Protein AF-A0AAW1VWS9-F1 (afdb_monomer)

Radius of gyration: 17.89 Å; Cα contacts (8 Å, |Δi|>4): 112; chains: 1; bounding box: 48×28×43 Å

Mean predicted aligned error: 7.62 Å

InterPro domains:
  IPR000590 Hydroxymethylglutaryl-coenzyme A synthase, active site [PS01226] (8-23)
  IPR013528 Hydroxymethylglutaryl-coenzyme A synthase, N-terminal [PF01154] (2-76)
  IPR016039 Thiolase-like [G3DSA:3.40.47.10] (1-111)
  IPR016039 Thiolase-like [SSF53901] (4-75)

Organism: Rubus argutus (NCBI:txid59490)

Solvent-accessible surface area (backbone atoms only — not comparable to full-atom values): 7753 Å² total; per-residue (Å²): 110,90,45,51,84,73,74,52,77,92,72,88,87,77,92,48,88,51,83,89,49,14,42,59,53,38,40,51,49,38,56,50,43,70,71,39,93,81,46,84,82,72,74,31,77,30,70,35,70,51,72,48,60,49,54,94,60,91,56,36,86,72,43,50,70,55,72,48,80,45,81,42,62,85,91,47,95,77,74,80,62,85,85,75,78,86,88,86,85,80,96,74,85,38,77,46,74,89,59,87,96,59,79,48,65,45,73,36,77,64,41,59,68,76,77,102

Foldseek 3Di:
DVCVVVVPPPDDDDFADDPQCRQVVLVVVQQVQQVDPVNPQDKRKGKRWDFADADPDPCRVVTDTDMDIDIHHPPDPDDDPPVPDDDDDDDDDQWDQPDPDDRHIDHDPVVVVVPD

Structure (mmCIF, N/CA/C/O backbone):
data_AF-A0AAW1VWS9-F1
#
_entry.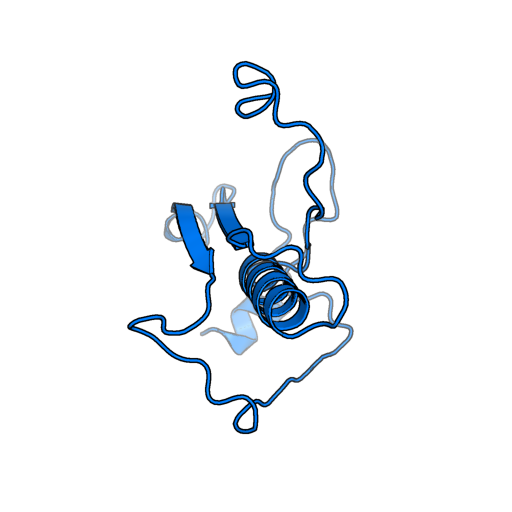id   AF-A0AAW1VWS9-F1
#
loop_
_atom_site.group_PDB
_atom_site.id
_atom_site.type_symbol
_atom_site.label_atom_id
_atom_site.label_alt_id
_atom_site.label_comp_id
_atom_site.label_asym_id
_atom_site.label_entity_id
_atom_site.label_seq_id
_atom_site.pdbx_PDB_ins_code
_atom_site.Cartn_x
_atom_site.Cartn_y
_atom_site.Cartn_z
_atom_site.occupancy
_atom_site.B_iso_or_equiv
_atom_site.auth_seq_id
_atom_site.auth_comp_id
_atom_site.auth_asym_id
_atom_site.auth_atom_id
_atom_site.pdbx_PDB_model_num
ATOM 1 N N . MET A 1 1 ? -14.614 12.488 -8.732 1.00 60.97 1 MET A N 1
ATOM 2 C CA . MET A 1 1 ? -13.902 11.309 -8.159 1.00 60.97 1 MET A CA 1
ATOM 3 C C . MET A 1 1 ? -14.869 10.134 -7.981 1.00 60.97 1 MET A C 1
ATOM 5 O O . MET A 1 1 ? -16.069 10.369 -7.978 1.00 60.97 1 MET A O 1
ATOM 9 N N . ILE A 1 2 ? -14.411 8.875 -7.877 1.00 83.06 2 ILE A N 1
ATOM 10 C CA . ILE A 1 2 ? -15.317 7.698 -7.849 1.00 83.06 2 ILE A CA 1
ATOM 11 C C . ILE A 1 2 ? -16.304 7.715 -6.662 1.00 83.06 2 ILE A C 1
ATOM 13 O O . ILE A 1 2 ? -17.452 7.314 -6.820 1.00 83.06 2 ILE A O 1
ATOM 17 N N . PHE A 1 3 ? -15.890 8.262 -5.515 1.00 89.94 3 PHE A N 1
ATOM 18 C CA . PHE A 1 3 ? -16.693 8.336 -4.287 1.00 89.94 3 PHE A CA 1
ATOM 19 C C . PHE A 1 3 ? -17.661 9.530 -4.234 1.00 89.94 3 PHE A C 1
ATOM 21 O O . PHE A 1 3 ? -18.708 9.462 -3.596 1.00 89.94 3 PHE A O 1
ATOM 28 N N . GLU A 1 4 ? -17.373 10.588 -4.992 1.00 89.69 4 GLU A N 1
ATOM 29 C CA . GLU A 1 4 ? -18.178 11.815 -5.057 1.00 89.69 4 GLU A CA 1
ATOM 30 C C . GLU A 1 4 ? -19.605 11.549 -5.556 1.00 89.69 4 GLU A C 1
ATOM 32 O O . GLU A 1 4 ? -20.568 12.104 -5.034 1.00 89.69 4 GLU A O 1
ATOM 37 N N . LYS A 1 5 ? -19.766 10.616 -6.506 1.00 91.81 5 LYS A N 1
ATOM 38 C CA . LYS A 1 5 ? -21.081 10.192 -7.022 1.00 91.81 5 LYS A CA 1
ATOM 39 C C . LYS A 1 5 ? -21.980 9.562 -5.954 1.00 91.81 5 LYS A C 1
ATOM 41 O O . LYS A 1 5 ? -23.187 9.475 -6.153 1.00 91.81 5 LYS A O 1
ATOM 46 N N . HIS A 1 6 ? -21.390 9.114 -4.850 1.00 91.81 6 HIS A N 1
ATOM 47 C CA . HIS A 1 6 ? -22.084 8.514 -3.717 1.00 91.81 6 HIS A CA 1
ATOM 48 C C . HIS A 1 6 ? -22.166 9.466 -2.514 1.00 91.81 6 HIS A C 1
ATOM 50 O O . HIS A 1 6 ? -22.547 9.031 -1.432 1.00 91.81 6 HIS A O 1
ATOM 56 N N . GLY A 1 7 ? -21.803 10.745 -2.682 1.00 93.31 7 GLY A N 1
ATOM 57 C CA . GLY A 1 7 ? -21.790 11.733 -1.600 1.00 93.31 7 GLY A CA 1
ATOM 58 C C . GLY A 1 7 ? -20.716 11.482 -0.539 1.00 93.31 7 GLY A C 1
ATOM 59 O O . GLY A 1 7 ? -20.780 12.079 0.530 1.00 93.31 7 GLY A O 1
ATOM 60 N N . ASN A 1 8 ? -19.742 10.607 -0.816 1.00 91.31 8 ASN A N 1
ATOM 61 C CA . ASN A 1 8 ? -18.667 10.288 0.114 1.00 91.31 8 ASN A CA 1
ATOM 62 C C . ASN A 1 8 ? -17.399 11.065 -0.266 1.00 91.31 8 ASN A C 1
ATOM 64 O O . ASN A 1 8 ? -16.654 10.666 -1.163 1.00 91.31 8 ASN A O 1
ATOM 68 N N . THR A 1 9 ? -17.203 12.212 0.378 1.00 93.00 9 THR A N 1
ATOM 69 C CA . THR A 1 9 ? -16.062 13.115 0.151 1.00 93.00 9 THR A CA 1
ATOM 70 C C . THR A 1 9 ? -15.181 13.291 1.385 1.00 93.00 9 THR A C 1
ATOM 72 O O . THR A 1 9 ? -14.132 13.918 1.281 1.00 93.00 9 THR A O 1
ATOM 75 N N . ASP A 1 10 ? -15.605 12.763 2.533 1.00 93.88 10 ASP A N 1
ATOM 76 C CA . ASP A 1 10 ? -14.875 12.821 3.799 1.00 93.88 10 ASP A CA 1
ATOM 77 C C . ASP A 1 10 ? -14.034 11.546 3.950 1.00 93.88 10 ASP A C 1
ATOM 79 O O . ASP A 1 10 ? -14.455 10.562 4.552 1.00 93.88 10 ASP A O 1
ATOM 83 N N . ILE A 1 11 ? -12.897 11.510 3.249 1.00 93.44 11 ILE A N 1
ATOM 84 C CA . ILE A 1 11 ? -12.005 10.346 3.181 1.00 93.44 11 ILE A CA 1
ATOM 85 C C . ILE A 1 11 ? -10.568 10.824 3.394 1.00 93.44 11 ILE A C 1
ATOM 87 O O . ILE A 1 11 ? -10.062 11.649 2.631 1.00 93.44 11 ILE A O 1
ATOM 91 N N . GLU A 1 12 ? -9.901 10.282 4.412 1.00 94.81 12 GLU A N 1
ATOM 92 C CA . GLU A 1 12 ? -8.494 10.563 4.699 1.00 94.81 12 GLU A CA 1
ATOM 93 C C . GLU A 1 12 ? -7.533 9.813 3.759 1.00 94.81 12 GLU A C 1
ATOM 95 O O . GLU A 1 12 ? -7.821 8.723 3.262 1.00 94.81 12 GLU A O 1
ATOM 100 N N . GLY A 1 13 ? -6.329 10.369 3.592 1.00 94.06 13 GLY A N 1
ATOM 101 C CA . GLY A 1 13 ? -5.218 9.721 2.896 1.00 94.06 13 GLY A CA 1
ATOM 102 C C . GLY A 1 13 ? -4.779 10.438 1.620 1.00 94.06 13 GLY A C 1
ATOM 103 O O . GLY A 1 13 ? -5.544 11.134 0.960 1.00 94.06 13 GLY A O 1
ATOM 104 N N . VAL A 1 14 ? -3.501 10.266 1.289 1.00 95.75 14 VAL A N 1
ATOM 105 C CA . VAL A 1 14 ? -2.843 10.814 0.095 1.00 95.75 14 VAL A CA 1
ATOM 106 C C . VAL A 1 14 ? -1.833 9.802 -0.447 1.00 95.75 14 VAL A C 1
ATOM 108 O O . VAL A 1 14 ? -1.576 8.766 0.175 1.00 95.75 14 VAL A O 1
ATOM 111 N N . ASP A 1 15 ? -1.226 10.119 -1.587 1.00 95.31 15 ASP A N 1
ATOM 112 C CA . ASP A 1 15 ? -0.205 9.279 -2.202 1.00 95.31 15 ASP A CA 1
ATOM 113 C C . ASP A 1 15 ? 1.035 9.125 -1.307 1.00 95.31 15 ASP A C 1
ATOM 115 O O . ASP A 1 15 ? 1.504 10.066 -0.664 1.00 95.31 15 ASP A O 1
ATOM 119 N N . SER A 1 16 ? 1.593 7.913 -1.288 1.00 94.69 16 SER A N 1
ATOM 120 C CA . SER A 1 16 ? 2.862 7.596 -0.629 1.00 94.69 16 SER A CA 1
ATOM 121 C C . SER A 1 16 ? 3.873 7.137 -1.675 1.00 94.69 16 SER A C 1
ATOM 123 O O . SER A 1 16 ? 3.653 6.135 -2.352 1.00 94.69 16 SER A O 1
ATOM 125 N N . THR A 1 17 ? 5.000 7.843 -1.786 1.00 91.19 17 THR A N 1
ATOM 126 C CA . THR A 1 17 ? 5.967 7.640 -2.876 1.00 91.19 17 THR A CA 1
ATOM 127 C C . THR A 1 17 ? 7.351 7.324 -2.331 1.00 91.19 17 THR A C 1
ATOM 129 O O . THR A 1 17 ? 7.958 8.145 -1.653 1.00 91.19 17 THR A O 1
ATOM 132 N N . ASN A 1 18 ? 7.867 6.142 -2.668 1.00 89.88 18 ASN A N 1
ATOM 133 C CA . ASN A 1 18 ? 9.287 5.803 -2.570 1.00 89.88 18 ASN A CA 1
ATOM 134 C C . ASN A 1 18 ? 9.558 4.555 -3.420 1.00 89.88 18 ASN A C 1
ATOM 136 O O . ASN A 1 18 ? 9.436 3.437 -2.920 1.00 89.88 18 ASN A O 1
ATOM 140 N N . ALA A 1 19 ? 9.856 4.735 -4.712 1.00 89.75 19 ALA A N 1
ATOM 141 C CA . ALA A 1 19 ? 9.982 3.635 -5.676 1.00 89.75 19 ALA A CA 1
ATOM 142 C C . ALA A 1 19 ? 8.844 2.596 -5.501 1.00 89.75 19 ALA A C 1
ATOM 144 O O . ALA A 1 19 ? 7.687 2.963 -5.290 1.00 89.75 19 ALA A O 1
ATOM 145 N N . CYS A 1 20 ? 9.166 1.302 -5.512 1.00 92.88 20 CYS A N 1
ATOM 146 C CA . CYS A 1 20 ? 8.197 0.224 -5.301 1.00 92.88 20 CYS A CA 1
ATOM 147 C C . CYS A 1 20 ? 7.666 0.119 -3.853 1.00 92.88 20 CYS A C 1
ATOM 149 O O . CYS A 1 20 ? 6.722 -0.627 -3.609 1.00 92.88 20 CYS A O 1
ATOM 151 N N . TYR A 1 21 ? 8.240 0.843 -2.882 1.00 94.62 21 TYR A N 1
ATOM 152 C CA . TYR A 1 21 ? 7.837 0.779 -1.469 1.00 94.62 21 TYR A CA 1
ATOM 153 C C . TYR A 1 21 ? 6.575 1.600 -1.153 1.00 94.62 21 TYR A C 1
ATOM 155 O O . TYR A 1 21 ? 5.946 1.381 -0.117 1.00 94.62 21 TYR A O 1
ATOM 163 N N . GLY A 1 22 ? 6.171 2.520 -2.037 1.00 94.25 22 GLY A N 1
ATOM 164 C CA . GLY A 1 22 ? 5.027 3.415 -1.810 1.00 94.25 22 GLY A CA 1
ATOM 165 C C . GLY A 1 22 ? 3.736 2.692 -1.404 1.00 94.25 22 GLY A C 1
ATOM 166 O O . GLY A 1 22 ? 3.075 3.091 -0.447 1.00 94.25 22 GLY A O 1
ATOM 167 N N . GLY A 1 23 ? 3.438 1.558 -2.048 1.00 94.31 23 GLY A N 1
ATOM 168 C CA . GLY A 1 23 ? 2.279 0.726 -1.710 1.00 94.31 23 GLY A CA 1
ATOM 169 C C . GLY A 1 23 ? 2.338 0.126 -0.299 1.00 94.31 23 GLY A C 1
ATOM 170 O O . GLY A 1 23 ? 1.346 0.137 0.427 1.00 94.31 23 GLY A O 1
ATOM 171 N N . THR A 1 24 ? 3.516 -0.336 0.133 1.00 95.38 24 THR A N 1
ATOM 172 C CA . THR A 1 24 ? 3.735 -0.841 1.499 1.00 95.38 24 THR A CA 1
ATOM 173 C C . THR A 1 24 ? 3.573 0.270 2.535 1.00 95.38 24 THR A C 1
ATOM 175 O O . THR A 1 24 ? 2.955 0.054 3.578 1.00 95.38 24 THR A O 1
ATOM 178 N N . ALA A 1 25 ? 4.081 1.471 2.244 1.00 95.94 25 ALA A N 1
ATOM 179 C CA . ALA A 1 25 ? 3.901 2.635 3.109 1.00 95.94 25 ALA A CA 1
ATOM 180 C C . ALA A 1 25 ? 2.416 3.005 3.261 1.00 95.94 25 ALA A C 1
ATOM 182 O O . ALA A 1 25 ? 1.938 3.154 4.386 1.00 95.94 25 ALA A O 1
ATOM 183 N N . ALA A 1 26 ? 1.673 3.067 2.150 1.00 96.00 26 ALA A N 1
ATOM 184 C CA . ALA A 1 26 ? 0.235 3.333 2.164 1.00 96.00 26 ALA A CA 1
ATOM 185 C C . ALA A 1 26 ? -0.535 2.274 2.973 1.00 96.00 26 ALA A C 1
ATOM 187 O O . ALA A 1 26 ? -1.377 2.614 3.803 1.00 96.00 26 ALA A O 1
ATOM 188 N N . LEU A 1 27 ? -0.193 0.993 2.807 1.00 95.94 27 LEU A N 1
ATOM 189 C CA . LEU A 1 27 ? -0.803 -0.096 3.569 1.00 95.94 27 LEU A CA 1
ATOM 190 C C . LEU A 1 27 ? -0.553 0.038 5.077 1.00 95.94 27 LEU A C 1
ATOM 192 O O . LEU A 1 27 ? -1.487 -0.109 5.868 1.00 95.94 27 LEU A O 1
ATOM 196 N N . PHE A 1 28 ? 0.677 0.354 5.493 1.00 95.69 28 PHE A N 1
ATOM 197 C CA . PHE A 1 28 ? 0.969 0.600 6.906 1.00 95.69 28 PHE A CA 1
ATOM 198 C C . PHE A 1 28 ? 0.229 1.818 7.453 1.00 95.69 28 PHE A C 1
ATOM 200 O O . PHE A 1 28 ? -0.237 1.765 8.592 1.00 95.69 28 PHE A O 1
ATOM 207 N N . ASN A 1 29 ? 0.068 2.876 6.657 1.00 96.00 29 ASN A N 1
ATOM 208 C CA . ASN A 1 29 ? -0.724 4.038 7.050 1.00 96.00 29 ASN A CA 1
ATOM 209 C C . ASN A 1 29 ? -2.187 3.650 7.297 1.00 96.00 29 ASN A C 1
ATOM 211 O O . ASN A 1 29 ? -2.712 3.967 8.362 1.00 96.00 29 ASN A O 1
ATOM 215 N N . CYS A 1 30 ? -2.811 2.872 6.404 1.00 95.94 30 CYS A N 1
ATOM 216 C CA . CYS A 1 30 ? -4.173 2.367 6.614 1.00 95.94 30 CYS A CA 1
ATOM 217 C C . CYS A 1 30 ? -4.286 1.494 7.874 1.00 95.94 30 CYS A C 1
ATOM 219 O O . CYS A 1 30 ? -5.213 1.664 8.663 1.00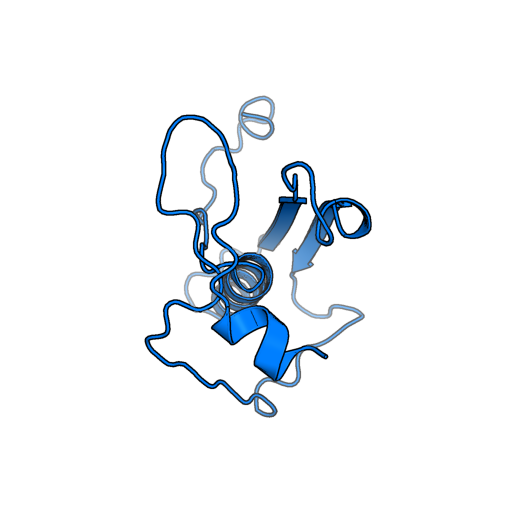 95.94 30 CYS A O 1
ATOM 221 N N . VAL A 1 31 ? -3.340 0.575 8.097 1.00 95.31 31 VAL A N 1
ATOM 222 C CA . VAL A 1 31 ? -3.339 -0.291 9.292 1.00 95.31 31 VAL A CA 1
ATOM 223 C C . VAL A 1 31 ? -3.188 0.526 10.575 1.00 95.31 31 VAL A C 1
ATOM 225 O O . VAL A 1 31 ? -3.847 0.228 11.571 1.00 95.31 31 VAL A O 1
ATOM 228 N N . ASN A 1 32 ? -2.324 1.542 10.573 1.00 95.19 32 ASN A N 1
ATOM 229 C CA . ASN A 1 32 ? -2.139 2.417 11.726 1.00 95.19 32 ASN A CA 1
ATOM 230 C C . ASN A 1 32 ? -3.371 3.299 11.962 1.00 95.19 32 ASN A C 1
ATOM 232 O O . ASN A 1 32 ? -3.758 3.460 13.115 1.00 95.19 32 ASN A O 1
ATOM 236 N N . TRP A 1 33 ? -4.011 3.805 10.903 1.00 96.69 33 TRP A N 1
ATOM 237 C CA . TRP A 1 33 ? -5.248 4.586 10.994 1.00 96.69 33 TRP A CA 1
ATOM 238 C C . TRP A 1 33 ? -6.382 3.771 11.622 1.00 96.69 33 TRP A C 1
ATOM 240 O O . TRP A 1 33 ? -6.935 4.213 12.625 1.00 96.69 33 TRP A O 1
ATOM 250 N N . VAL A 1 34 ? -6.624 2.535 11.159 1.00 95.75 34 VAL A N 1
ATOM 251 C CA . VAL A 1 34 ? -7.631 1.624 11.753 1.00 95.75 34 VAL A CA 1
ATOM 252 C C . VAL A 1 34 ? -7.352 1.327 13.236 1.00 95.75 34 VAL A C 1
ATOM 254 O O . VAL A 1 34 ? -8.266 1.041 14.002 1.00 95.75 34 VAL A O 1
ATOM 257 N N . LYS A 1 35 ? -6.086 1.383 13.666 1.00 93.19 35 LYS A N 1
ATOM 258 C CA . LYS A 1 35 ? -5.678 1.174 15.068 1.00 93.19 35 LYS A CA 1
ATOM 259 C C . LYS A 1 35 ? -5.634 2.461 15.896 1.00 93.19 35 LYS A C 1
ATOM 261 O O . LYS A 1 35 ? -5.337 2.396 17.089 1.00 93.19 35 LYS A O 1
ATOM 266 N N . SER A 1 36 ? -5.845 3.614 15.275 1.00 95.06 36 SER A N 1
ATOM 267 C CA . SER A 1 36 ? -5.720 4.916 15.922 1.00 95.06 36 SER A CA 1
ATOM 268 C C . SER A 1 36 ? -7.008 5.314 16.644 1.00 95.06 36 SER A C 1
ATOM 270 O O . SER A 1 36 ? -8.078 4.765 16.398 1.00 95.06 36 SER A O 1
ATOM 272 N N . SER A 1 37 ? -6.917 6.320 17.516 1.00 95.88 37 SER A N 1
ATOM 273 C CA . SER A 1 37 ? -8.093 6.946 18.134 1.00 95.88 37 SER A CA 1
ATOM 274 C C . SER A 1 37 ? -8.942 7.754 17.152 1.00 95.88 37 SER A C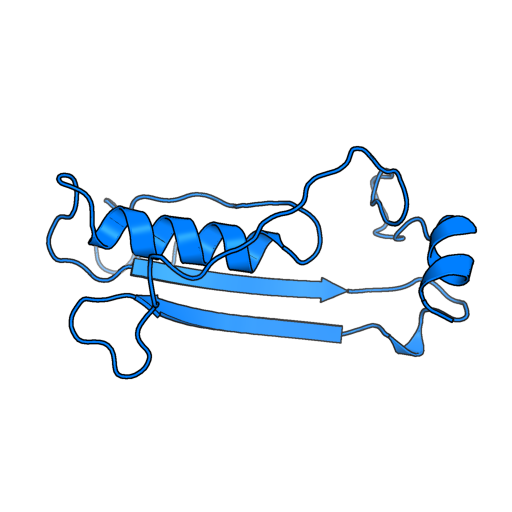 1
ATOM 276 O O . SER A 1 37 ? -10.067 8.103 17.487 1.00 95.88 37 SER A O 1
ATOM 278 N N . SER A 1 38 ? -8.395 8.086 15.980 1.00 94.25 38 SER A N 1
ATOM 279 C CA . SER A 1 38 ? -9.090 8.831 14.927 1.00 94.25 38 SER A CA 1
ATOM 280 C C . SER A 1 38 ? -9.916 7.922 14.018 1.00 94.25 38 SER A C 1
ATOM 282 O O . SER A 1 38 ? -10.560 8.414 13.101 1.00 94.25 38 SER A O 1
ATOM 284 N N . TRP A 1 39 ? -9.890 6.605 14.247 1.00 96.12 39 TRP A N 1
ATOM 285 C CA . TRP A 1 39 ? -10.669 5.672 13.452 1.00 96.12 39 TRP A CA 1
ATOM 286 C C . TRP A 1 39 ? -12.168 5.889 13.670 1.00 96.12 39 TRP A C 1
ATOM 288 O O . TRP A 1 39 ? -12.669 5.840 14.793 1.00 96.12 39 TRP A O 1
ATOM 298 N N . ASP A 1 40 ? -12.882 6.090 12.573 1.00 93.69 40 ASP A N 1
ATOM 299 C CA . ASP A 1 40 ? -14.315 6.385 12.521 1.00 93.69 40 ASP A CA 1
ATOM 300 C C . ASP A 1 40 ? -15.197 5.129 12.366 1.00 93.69 40 ASP A C 1
ATOM 302 O O . ASP A 1 40 ? -16.423 5.221 12.313 1.00 93.69 40 ASP A O 1
ATOM 306 N N . GLY A 1 41 ? -14.590 3.939 12.308 1.00 94.31 41 GLY A N 1
ATOM 307 C CA . GLY A 1 41 ? -15.289 2.671 12.093 1.00 94.31 41 GLY A CA 1
ATOM 308 C C . GLY A 1 41 ? -15.364 2.228 10.626 1.00 94.31 41 GLY A C 1
ATOM 309 O O . GLY A 1 41 ? -15.789 1.098 10.357 1.00 94.31 41 GLY A O 1
ATOM 310 N N . HIS A 1 42 ? -14.940 3.062 9.672 1.00 95.00 42 HIS A N 1
ATOM 311 C CA . HIS A 1 42 ? -14.941 2.728 8.249 1.00 95.00 42 HIS A CA 1
ATOM 312 C C . HIS A 1 42 ? -13.731 1.878 7.833 1.00 95.00 42 HIS A C 1
ATOM 314 O O . HIS A 1 42 ? -12.772 1.668 8.575 1.00 95.00 42 HIS A O 1
ATOM 320 N N . TYR A 1 43 ? -13.790 1.319 6.623 1.00 94.88 43 TYR A N 1
ATOM 321 C CA . TYR A 1 43 ? -12.696 0.516 6.085 1.00 94.88 43 TYR A CA 1
ATOM 322 C C . TYR A 1 43 ? -11.592 1.396 5.504 1.00 94.88 43 TYR A C 1
ATOM 324 O O . TYR A 1 43 ? -11.870 2.345 4.776 1.00 94.88 43 TYR A O 1
ATOM 332 N N . GLY A 1 44 ? -10.340 1.011 5.743 1.00 95.00 44 GLY A N 1
ATOM 333 C CA . GLY A 1 44 ? -9.206 1.566 5.011 1.00 95.00 44 GLY A CA 1
ATOM 334 C C . GLY A 1 44 ? -9.077 0.908 3.637 1.00 95.00 44 GLY A C 1
ATOM 335 O O . GLY A 1 44 ? -9.299 -0.297 3.501 1.00 95.00 44 GLY A O 1
ATOM 336 N N . LEU A 1 45 ? -8.680 1.674 2.623 1.00 95.12 45 LEU A N 1
ATOM 337 C CA . LEU A 1 45 ? -8.404 1.170 1.278 1.00 95.12 45 LEU A CA 1
ATOM 338 C C . LEU A 1 45 ? -7.003 1.607 0.843 1.00 95.12 45 LEU A C 1
ATOM 340 O O . LEU A 1 45 ? -6.775 2.785 0.586 1.00 95.12 45 LEU A O 1
ATOM 344 N N . ALA A 1 46 ? -6.080 0.654 0.721 1.00 96.12 46 ALA A N 1
ATOM 345 C CA . ALA A 1 46 ? -4.755 0.903 0.161 1.00 96.12 46 ALA A CA 1
ATOM 346 C C . ALA A 1 46 ? -4.720 0.456 -1.305 1.00 96.12 46 ALA A C 1
ATOM 348 O O . ALA A 1 46 ? -5.074 -0.682 -1.620 1.00 96.12 46 ALA A O 1
ATOM 349 N N . VAL A 1 47 ? -4.281 1.341 -2.202 1.00 95.62 47 VAL A N 1
ATOM 350 C CA . VAL A 1 47 ? -4.152 1.047 -3.635 1.00 95.62 47 VAL A CA 1
ATOM 351 C C . VAL A 1 47 ? -2.683 1.107 -4.034 1.00 95.62 47 VAL A C 1
ATOM 353 O O . VAL A 1 47 ? -2.037 2.145 -3.927 1.00 95.62 47 VAL A O 1
ATOM 356 N N . CYS A 1 48 ? -2.167 -0.013 -4.527 1.00 94.62 48 CYS A N 1
ATOM 357 C CA . CYS A 1 48 ? -0.816 -0.139 -5.056 1.00 94.62 48 CYS A CA 1
ATOM 358 C C . CYS A 1 48 ? -0.919 -0.223 -6.578 1.00 94.62 48 CYS A C 1
ATOM 360 O O . CYS A 1 48 ? -1.363 -1.244 -7.097 1.00 94.62 48 CYS A O 1
ATOM 362 N N . THR A 1 49 ? -0.531 0.827 -7.297 1.00 93.88 49 THR A N 1
ATOM 363 C CA . THR A 1 49 ? -0.587 0.860 -8.765 1.00 93.88 49 THR A CA 1
ATOM 364 C C . THR A 1 49 ? 0.731 1.351 -9.340 1.00 93.88 49 THR A C 1
ATOM 366 O O . THR A 1 49 ? 1.328 2.289 -8.814 1.00 93.88 49 THR A O 1
ATOM 369 N N . ASN A 1 50 ? 1.207 0.701 -10.400 1.00 90.38 50 ASN A N 1
ATOM 370 C CA . ASN A 1 50 ? 2.387 1.141 -11.131 1.00 90.38 50 ASN A CA 1
ATOM 371 C C . ASN A 1 50 ? 2.350 0.650 -12.582 1.00 90.38 50 ASN A C 1
ATOM 373 O O . ASN A 1 50 ? 1.846 -0.436 -12.872 1.00 90.38 50 ASN A O 1
ATOM 377 N N . SER A 1 51 ? 2.952 1.432 -13.473 1.00 88.50 51 SER A N 1
ATOM 378 C CA . SER A 1 51 ? 3.295 1.025 -14.833 1.00 88.50 51 SER A CA 1
ATOM 379 C C . SER A 1 51 ? 4.772 1.329 -15.056 1.00 88.50 51 SER A C 1
ATOM 381 O O . SER A 1 51 ? 5.164 2.480 -15.245 1.00 88.50 51 SER A O 1
ATOM 383 N N . ALA A 1 52 ? 5.601 0.293 -14.974 1.00 85.69 52 ALA A N 1
ATOM 384 C CA . ALA A 1 52 ? 7.031 0.377 -15.207 1.00 85.69 52 ALA A CA 1
ATOM 385 C C . ALA A 1 52 ? 7.302 0.237 -16.707 1.00 85.69 52 ALA A C 1
ATOM 387 O O . ALA A 1 52 ? 7.209 -0.854 -17.273 1.00 85.69 52 ALA A O 1
ATOM 388 N N . VAL A 1 53 ? 7.643 1.354 -17.344 1.00 82.31 53 VAL A N 1
ATOM 389 C CA . VAL A 1 53 ? 8.065 1.394 -18.744 1.00 82.31 53 VAL A CA 1
ATOM 390 C C . VAL A 1 53 ? 9.564 1.647 -18.781 1.00 82.31 53 VAL A C 1
ATOM 392 O O . VAL A 1 53 ? 10.047 2.660 -18.282 1.00 82.31 53 VAL A O 1
ATOM 395 N N . CYS A 1 54 ? 10.303 0.716 -19.378 1.00 77.00 54 CYS A N 1
ATOM 396 C CA . CYS A 1 54 ? 11.737 0.853 -19.588 1.00 77.00 54 CYS A CA 1
ATOM 397 C C . CYS A 1 54 ? 12.016 1.232 -21.046 1.00 77.00 54 CYS A C 1
ATOM 399 O O . CYS A 1 54 ? 11.366 0.722 -21.963 1.00 77.00 54 CYS A O 1
ATOM 401 N N . ALA A 1 55 ? 12.998 2.111 -21.257 1.00 78.75 55 ALA A N 1
ATOM 402 C CA . ALA A 1 55 ? 13.510 2.418 -22.589 1.00 78.75 55 ALA A CA 1
ATOM 403 C C . ALA A 1 55 ? 14.135 1.173 -23.247 1.00 78.75 55 ALA A C 1
ATOM 405 O O . ALA A 1 55 ? 14.324 0.133 -22.609 1.00 78.75 55 ALA A O 1
ATOM 406 N N . GLU A 1 56 ? 14.458 1.274 -24.537 1.00 73.81 56 GLU A N 1
ATOM 407 C CA . GLU A 1 56 ? 15.216 0.227 -25.222 1.00 73.81 56 GLU A CA 1
ATOM 408 C C . GLU A 1 56 ? 16.526 -0.078 -24.488 1.00 73.81 56 GLU A C 1
ATOM 410 O O . GLU A 1 56 ? 17.239 0.819 -24.042 1.00 73.81 56 GLU A O 1
ATOM 415 N N . GLY A 1 57 ? 16.817 -1.369 -24.336 1.00 78.38 57 GLY A N 1
ATOM 416 C CA . GLY A 1 57 ? 17.943 -1.850 -23.549 1.00 78.38 57 GLY A CA 1
ATOM 417 C C . GLY A 1 57 ? 17.594 -3.098 -22.734 1.00 78.38 57 GLY A C 1
ATOM 418 O O . GLY A 1 57 ? 16.478 -3.620 -22.826 1.00 78.38 57 GLY A O 1
ATOM 419 N N . PRO A 1 58 ? 18.538 -3.584 -21.912 1.00 79.88 58 PRO A N 1
ATOM 420 C CA . PRO A 1 58 ? 18.392 -4.835 -21.167 1.00 79.88 58 PRO A CA 1
ATOM 421 C C . PRO A 1 58 ? 17.266 -4.815 -20.121 1.00 79.88 58 PRO A C 1
ATOM 423 O O . PRO A 1 58 ? 16.775 -5.875 -19.755 1.00 79.88 58 PRO A O 1
ATOM 426 N N . GLY A 1 59 ? 16.814 -3.636 -19.673 1.00 76.00 59 GLY A N 1
ATOM 427 C CA . GLY A 1 59 ? 15.668 -3.492 -18.762 1.00 76.00 59 GLY A CA 1
ATOM 428 C C . GLY A 1 59 ? 14.295 -3.567 -19.446 1.00 76.00 59 GLY A C 1
ATOM 429 O O . GLY A 1 59 ? 13.273 -3.669 -18.777 1.00 76.00 59 GLY A O 1
ATOM 430 N N . ARG A 1 60 ? 14.218 -3.543 -20.783 1.00 80.69 60 ARG A N 1
ATOM 431 C CA . ARG A 1 60 ? 12.930 -3.572 -21.501 1.00 80.69 60 ARG A CA 1
ATOM 432 C C . ARG A 1 60 ? 12.050 -4.793 -21.175 1.00 80.69 60 ARG A C 1
ATOM 434 O O . ARG A 1 60 ? 10.847 -4.602 -21.010 1.00 80.69 60 ARG A O 1
ATOM 441 N N . PRO A 1 61 ? 12.590 -6.021 -21.034 1.00 85.31 61 PRO A N 1
ATOM 442 C CA . PRO A 1 61 ? 11.791 -7.193 -20.673 1.00 85.31 61 PRO A CA 1
ATOM 443 C C . PRO A 1 61 ? 11.212 -7.150 -19.253 1.00 85.31 61 PRO A C 1
ATOM 445 O O . PRO A 1 61 ? 10.309 -7.924 -18.960 1.00 85.31 61 PRO A O 1
ATOM 448 N N . THR A 1 62 ? 11.714 -6.276 -18.371 1.00 85.50 62 THR A N 1
ATOM 449 C CA . THR A 1 62 ? 11.237 -6.174 -16.981 1.00 85.50 62 THR A CA 1
ATOM 450 C C . THR A 1 62 ? 10.079 -5.191 -16.807 1.00 85.50 62 THR A C 1
ATOM 452 O O . THR A 1 62 ? 9.595 -5.011 -15.691 1.00 85.50 62 THR A O 1
ATOM 455 N N . GLY A 1 63 ? 9.634 -4.538 -17.886 1.00 84.31 63 GLY A N 1
ATOM 456 C CA . GLY A 1 63 ? 8.476 -3.652 -17.847 1.00 84.31 63 GLY A CA 1
ATOM 457 C C . GLY A 1 63 ? 7.196 -4.406 -17.482 1.00 84.31 63 GLY A C 1
ATOM 458 O O . GLY A 1 63 ? 6.924 -5.488 -18.000 1.00 84.31 63 GLY A O 1
ATOM 459 N N . VAL A 1 64 ? 6.400 -3.829 -16.586 1.00 87.81 64 VAL A N 1
ATOM 460 C CA . VAL A 1 64 ? 5.162 -4.435 -16.082 1.00 87.81 64 VAL A CA 1
ATOM 461 C C . VAL A 1 64 ? 4.185 -3.349 -15.655 1.00 87.81 64 VAL A C 1
ATOM 463 O O . VAL A 1 64 ? 4.592 -2.290 -15.183 1.00 87.81 64 VAL A O 1
ATOM 466 N N . ALA A 1 65 ? 2.889 -3.619 -15.781 1.00 92.06 65 ALA A N 1
ATOM 467 C CA . ALA A 1 65 ? 1.839 -2.770 -15.240 1.00 92.06 65 ALA A CA 1
ATOM 468 C C . ALA A 1 65 ? 0.866 -3.607 -14.410 1.00 92.06 65 ALA A C 1
ATOM 470 O O . ALA A 1 65 ? 0.425 -4.669 -14.851 1.00 92.06 65 ALA A O 1
ATOM 471 N N . ALA A 1 66 ? 0.543 -3.133 -13.209 1.00 93.62 66 ALA A N 1
ATOM 472 C CA . ALA A 1 66 ? -0.394 -3.798 -12.313 1.00 93.62 66 ALA A CA 1
ATOM 473 C C . ALA A 1 66 ? -1.014 -2.806 -11.324 1.00 93.62 66 ALA A C 1
ATOM 475 O O . ALA A 1 66 ? -0.403 -1.798 -10.965 1.00 93.62 66 ALA A O 1
ATOM 476 N N . ALA A 1 67 ? -2.214 -3.139 -10.853 1.00 95.06 67 ALA A N 1
ATOM 477 C CA . ALA A 1 67 ? -2.877 -2.459 -9.753 1.00 95.06 67 ALA A CA 1
ATOM 478 C C . ALA A 1 67 ? -3.466 -3.490 -8.784 1.00 95.06 67 ALA A C 1
ATOM 480 O O . ALA A 1 67 ? -4.059 -4.482 -9.209 1.00 95.06 67 ALA A O 1
ATOM 481 N N . ILE A 1 68 ? -3.303 -3.251 -7.486 1.00 96.31 68 ILE A N 1
ATOM 482 C CA . ILE A 1 68 ? -3.819 -4.084 -6.398 1.00 96.31 68 ILE A CA 1
ATOM 483 C C . ILE A 1 68 ? -4.532 -3.168 -5.403 1.00 96.31 68 ILE A C 1
ATOM 485 O O . ILE A 1 68 ? -3.987 -2.139 -5.009 1.00 96.31 68 ILE A O 1
ATOM 489 N N . ALA A 1 69 ? -5.737 -3.553 -4.987 1.00 96.31 69 ALA A N 1
ATOM 490 C CA . ALA A 1 69 ? -6.502 -2.871 -3.948 1.00 96.31 69 ALA A CA 1
ATOM 491 C C . ALA A 1 69 ? -6.623 -3.779 -2.718 1.00 96.31 69 ALA A C 1
ATOM 493 O O . ALA A 1 69 ? -7.047 -4.930 -2.827 1.00 96.31 69 ALA A O 1
ATOM 494 N N . LEU A 1 70 ? -6.241 -3.259 -1.554 1.00 96.12 70 LEU A N 1
ATOM 495 C CA . LEU A 1 70 ? -6.232 -3.968 -0.278 1.00 96.12 70 LEU A CA 1
ATOM 496 C C . LEU A 1 70 ? -7.207 -3.286 0.680 1.00 96.12 70 LEU A C 1
ATOM 498 O O . LEU A 1 70 ? -7.041 -2.112 1.014 1.00 96.12 70 LEU A O 1
ATOM 502 N N . LEU A 1 71 ? -8.215 -4.033 1.128 1.00 96.00 71 LEU A N 1
ATOM 503 C CA . LEU A 1 71 ? -9.173 -3.568 2.127 1.00 96.00 71 LEU A CA 1
ATOM 504 C C . LEU A 1 71 ? -8.648 -3.875 3.534 1.00 96.00 71 LEU A C 1
ATOM 506 O O . LEU A 1 71 ? -8.292 -5.016 3.832 1.00 96.00 71 LEU A O 1
ATOM 510 N N . VAL A 1 72 ? -8.626 -2.867 4.402 1.00 96.06 72 VAL A N 1
ATOM 511 C CA . VAL A 1 72 ? -8.071 -2.939 5.758 1.00 96.06 72 VAL A CA 1
ATOM 512 C C . VAL A 1 72 ? -9.180 -2.716 6.779 1.00 96.06 72 VAL A C 1
ATOM 514 O O . VAL A 1 72 ? -9.907 -1.724 6.722 1.00 96.06 72 VAL A O 1
ATOM 517 N N . ARG A 1 73 ? -9.310 -3.650 7.723 1.00 94.25 73 ARG A N 1
ATOM 518 C CA . ARG A 1 73 ? -10.332 -3.630 8.775 1.00 94.25 73 ARG A CA 1
ATOM 519 C C . ARG A 1 73 ? -9.908 -4.452 9.996 1.00 94.25 73 ARG A C 1
ATOM 521 O O . ARG A 1 73 ? -9.015 -5.294 9.861 1.00 94.25 73 ARG A O 1
ATOM 528 N N . PRO A 1 74 ? -10.575 -4.285 11.150 1.00 93.88 74 PRO A N 1
ATOM 529 C CA . PRO A 1 74 ? -10.491 -5.252 12.239 1.00 93.88 74 PRO A CA 1
ATOM 530 C C . PRO A 1 74 ? -11.017 -6.629 11.812 1.00 93.88 74 PRO A C 1
ATOM 532 O O . PRO A 1 74 ? -11.883 -6.726 10.934 1.00 93.88 74 PRO A O 1
ATOM 535 N N . ASP A 1 75 ? -10.485 -7.675 12.449 1.00 90.69 75 ASP A N 1
ATOM 536 C CA . ASP A 1 75 ? -10.854 -9.083 12.234 1.00 90.69 75 ASP A CA 1
ATOM 537 C C . ASP A 1 75 ? -10.689 -9.564 10.780 1.00 90.69 75 ASP A C 1
ATOM 539 O O . ASP A 1 75 ? -11.472 -10.358 10.259 1.00 90.69 75 ASP A O 1
ATOM 543 N N . ALA A 1 76 ? -9.659 -9.059 10.096 1.00 91.75 76 ALA A N 1
ATOM 544 C CA . ALA A 1 76 ? -9.312 -9.486 8.747 1.00 91.75 76 ALA A CA 1
ATOM 545 C C . ALA A 1 76 ? -8.748 -10.920 8.717 1.00 91.75 76 ALA A C 1
ATOM 547 O O . ALA A 1 76 ? -8.047 -11.350 9.632 1.00 91.75 76 ALA A O 1
ATOM 548 N N . LEU A 1 77 ? -8.991 -11.631 7.607 1.00 91.62 77 LEU A N 1
ATOM 549 C CA . LEU A 1 77 ? -8.481 -12.991 7.375 1.00 91.62 77 LEU A CA 1
ATOM 550 C C . LEU A 1 77 ? -6.945 -13.053 7.377 1.00 91.62 77 LEU A C 1
ATOM 552 O O . LEU A 1 77 ? -6.356 -14.024 7.839 1.00 91.62 77 LEU A O 1
ATOM 556 N N . ILE A 1 78 ? -6.306 -12.009 6.847 1.00 92.31 78 ILE A N 1
ATOM 557 C CA . ILE A 1 78 ? -4.856 -11.832 6.863 1.00 92.31 78 ILE A CA 1
ATOM 558 C C . ILE A 1 78 ? -4.565 -10.732 7.878 1.00 92.31 78 ILE A C 1
ATOM 560 O O . ILE A 1 78 ? -4.937 -9.577 7.672 1.00 92.31 78 ILE A O 1
ATOM 564 N N . SER A 1 79 ? -3.925 -11.105 8.985 1.00 90.31 79 SER A N 1
ATOM 565 C CA . SER A 1 79 ? -3.638 -10.198 10.094 1.00 90.31 79 SER A CA 1
ATOM 566 C C . SER A 1 79 ? -2.168 -9.796 10.119 1.00 90.31 79 SER A C 1
ATOM 568 O O . SER A 1 79 ? -1.278 -10.597 9.842 1.00 90.31 79 SER A O 1
ATOM 570 N N . PHE A 1 80 ? -1.913 -8.540 10.480 1.00 90.19 80 PHE A N 1
ATOM 571 C CA . PHE A 1 80 ? -0.563 -8.032 10.690 1.00 90.19 80 PHE A CA 1
ATOM 572 C C . PHE A 1 80 ? -0.070 -8.354 12.099 1.00 90.19 80 PHE A C 1
ATOM 574 O O . PHE A 1 80 ? -0.619 -7.856 13.088 1.00 90.19 80 PHE A O 1
ATOM 581 N N . GLU A 1 81 ? 1.055 -9.059 12.188 1.00 91.31 81 GLU A N 1
ATOM 582 C CA . GLU A 1 81 ? 1.816 -9.181 13.430 1.00 91.31 81 GLU A CA 1
ATOM 583 C C . GLU A 1 81 ? 2.567 -7.877 13.728 1.00 91.31 81 GLU A C 1
ATOM 585 O O . GLU A 1 81 ? 3.678 -7.632 13.266 1.00 91.31 81 GLU A O 1
ATOM 590 N N . SER A 1 82 ? 1.944 -7.004 14.520 1.00 82.69 82 SER A N 1
ATOM 591 C CA . SER A 1 82 ? 2.393 -5.617 14.729 1.00 82.69 82 SER A CA 1
ATOM 592 C C . SER A 1 82 ? 3.815 -5.458 15.277 1.00 82.69 82 SER A C 1
ATOM 594 O O . SER A 1 82 ? 4.426 -4.406 15.079 1.00 82.69 82 SER A O 1
ATOM 596 N N . LYS A 1 83 ? 4.337 -6.470 15.978 1.00 88.94 83 LYS A N 1
ATOM 597 C CA . LYS A 1 83 ? 5.665 -6.444 16.610 1.00 88.94 83 LYS A CA 1
ATOM 598 C C . LYS A 1 83 ? 6.767 -7.040 15.734 1.00 88.94 83 LYS A C 1
ATOM 600 O O . LYS A 1 83 ? 7.936 -6.812 16.027 1.00 88.94 83 LYS A O 1
ATOM 605 N N . ILE A 1 84 ? 6.417 -7.763 14.672 1.00 92.31 84 ILE A N 1
ATOM 606 C CA . ILE A 1 84 ? 7.386 -8.405 13.781 1.00 92.31 84 ILE A CA 1
ATOM 607 C C . ILE A 1 84 ? 7.520 -7.553 12.521 1.00 92.31 84 ILE A C 1
ATOM 609 O O . ILE A 1 84 ? 6.837 -7.758 11.522 1.00 92.31 84 ILE A O 1
ATOM 613 N N . ARG A 1 85 ? 8.395 -6.546 12.591 1.00 91.12 85 ARG A N 1
ATOM 614 C CA . ARG A 1 85 ? 8.736 -5.681 11.454 1.00 91.12 85 ARG A CA 1
ATOM 615 C C . ARG A 1 85 ? 10.186 -5.213 11.529 1.00 91.12 85 ARG A C 1
ATOM 617 O O . ARG A 1 85 ? 10.687 -4.924 12.612 1.00 91.12 85 ARG A O 1
ATOM 624 N N . GLY A 1 86 ? 10.826 -5.092 10.372 1.00 93.19 86 GLY A N 1
ATOM 625 C CA . GLY A 1 86 ? 12.149 -4.496 10.207 1.00 93.19 86 GLY A CA 1
ATOM 626 C C . GLY A 1 86 ? 12.122 -3.506 9.048 1.00 93.19 86 GLY A C 1
ATOM 627 O O . GLY A 1 86 ? 11.425 -3.725 8.058 1.00 93.19 86 GLY A O 1
ATOM 628 N N . SER A 1 87 ? 12.843 -2.396 9.175 1.00 93.31 87 SER A N 1
ATOM 629 C CA . SER A 1 87 ? 12.954 -1.387 8.119 1.00 93.31 87 SER A CA 1
ATOM 630 C C . SER A 1 87 ? 14.397 -0.921 8.013 1.00 93.31 87 SER A C 1
ATOM 632 O O . SER A 1 87 ? 15.066 -0.737 9.027 1.00 93.31 87 SER A O 1
ATOM 634 N N . HIS A 1 88 ? 14.863 -0.717 6.787 1.00 94.38 88 HIS A N 1
ATOM 635 C CA . HIS A 1 88 ? 16.158 -0.122 6.493 1.00 94.38 88 HIS A CA 1
ATOM 636 C C . HIS A 1 88 ? 15.954 0.997 5.477 1.00 94.38 88 HIS A C 1
ATOM 638 O O . HIS A 1 88 ? 15.212 0.828 4.512 1.00 94.38 88 HIS A O 1
ATOM 644 N N . TRP A 1 89 ? 16.608 2.129 5.715 1.00 91.31 89 TRP A N 1
ATOM 645 C CA . TRP A 1 89 ? 16.544 3.308 4.864 1.00 91.31 89 TRP A CA 1
ATOM 646 C C . TRP A 1 89 ? 17.954 3.842 4.659 1.00 91.31 89 TRP A C 1
ATOM 648 O O . TRP A 1 89 ? 18.727 3.935 5.612 1.00 91.31 89 TRP A O 1
ATOM 658 N N . SER A 1 90 ? 18.273 4.194 3.418 1.00 91.06 90 SER A N 1
ATOM 659 C CA . SER A 1 90 ? 19.554 4.783 3.047 1.00 91.06 90 SER A CA 1
ATOM 660 C C . SER A 1 90 ? 19.348 5.792 1.925 1.00 91.06 90 SER A C 1
ATOM 662 O O . SER A 1 90 ? 18.458 5.629 1.090 1.00 91.06 90 SER A O 1
ATOM 664 N N . LEU A 1 91 ? 20.168 6.841 1.914 1.00 89.88 91 LEU A N 1
ATOM 665 C CA . LEU A 1 91 ? 20.206 7.805 0.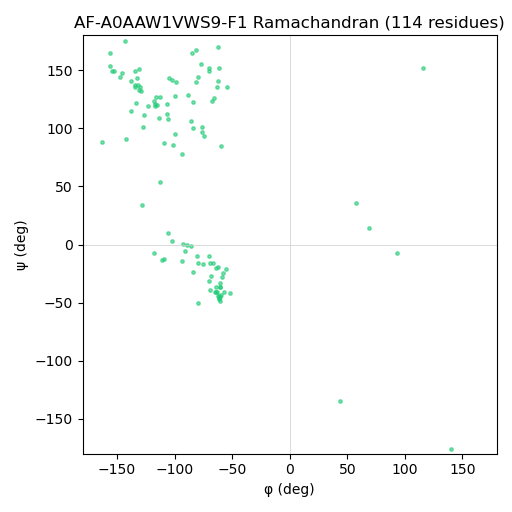823 1.00 89.88 91 LEU A CA 1
ATOM 666 C C . LEU A 1 91 ? 21.115 7.256 -0.277 1.00 89.88 91 LEU A C 1
ATOM 668 O O . LEU A 1 91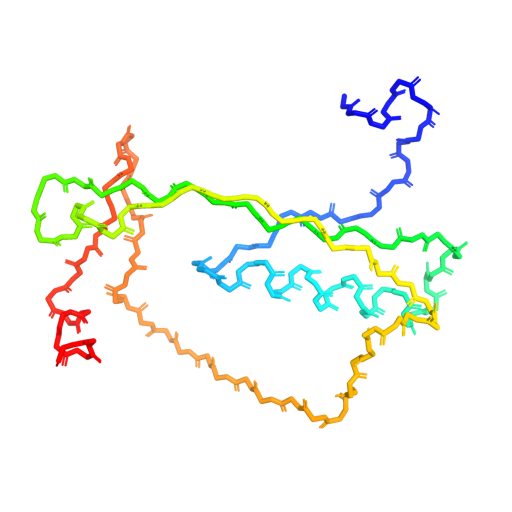 ? 22.339 7.340 -0.184 1.00 89.88 91 LEU A O 1
ATOM 672 N N . VAL A 1 92 ? 20.504 6.693 -1.313 1.00 87.25 92 VAL A N 1
ATOM 673 C CA . VAL A 1 92 ? 21.201 6.126 -2.469 1.00 87.25 92 VAL A CA 1
ATOM 674 C C . VAL A 1 92 ? 20.534 6.584 -3.762 1.00 87.25 92 VAL A C 1
ATOM 676 O O . VAL A 1 92 ? 19.333 6.835 -3.802 1.00 87.25 92 VAL A O 1
ATOM 679 N N . PHE A 1 93 ? 21.331 6.708 -4.822 1.00 83.81 93 PHE A N 1
ATOM 680 C CA . PHE A 1 93 ? 20.877 7.080 -6.165 1.00 83.81 93 PHE A CA 1
ATOM 681 C C . PHE A 1 93 ? 21.057 5.897 -7.119 1.00 83.81 93 PHE A C 1
ATOM 683 O O . PHE A 1 93 ? 21.739 5.999 -8.133 1.00 83.81 93 PHE A O 1
ATOM 690 N N . ASP A 1 94 ? 20.514 4.742 -6.753 1.00 82.94 94 ASP A N 1
ATOM 691 C CA . ASP A 1 94 ? 20.620 3.504 -7.526 1.00 82.94 94 ASP A CA 1
ATOM 692 C C . ASP A 1 94 ? 19.620 3.473 -8.694 1.00 82.94 94 ASP A C 1
ATOM 694 O O . ASP A 1 94 ? 20.018 3.250 -9.843 1.00 82.94 94 ASP A O 1
ATOM 698 N N . PHE A 1 95 ? 18.349 3.760 -8.404 1.00 80.31 95 PHE A N 1
ATOM 699 C CA . PHE A 1 95 ? 17.221 3.658 -9.321 1.00 80.31 95 PHE A CA 1
ATOM 700 C C . PHE A 1 95 ? 16.243 4.813 -9.099 1.00 80.31 95 PHE A C 1
ATOM 702 O O . PHE A 1 95 ? 15.315 4.747 -8.290 1.00 80.31 95 PHE A O 1
ATOM 709 N N . THR A 1 96 ? 16.455 5.905 -9.832 1.00 73.31 96 THR A N 1
ATOM 710 C CA . THR A 1 96 ? 15.681 7.140 -9.661 1.00 73.31 96 THR A CA 1
ATOM 711 C C . THR A 1 96 ? 15.172 7.672 -10.996 1.00 73.31 96 THR A C 1
ATOM 713 O O . THR A 1 96 ? 15.778 7.472 -12.049 1.00 73.31 96 THR A O 1
ATOM 716 N N . SER A 1 97 ? 14.034 8.357 -10.948 1.00 70.25 97 SER A N 1
ATOM 717 C CA . SER A 1 97 ? 13.429 9.026 -12.099 1.00 70.25 97 SER A CA 1
ATOM 718 C C . SER A 1 97 ? 13.571 10.533 -11.886 1.00 70.25 97 SER A C 1
ATOM 720 O O . SER A 1 97 ? 12.711 11.154 -11.271 1.00 70.25 97 SER A O 1
ATOM 722 N N . LEU A 1 98 ? 14.698 11.108 -12.316 1.00 61.75 98 LEU A N 1
ATOM 723 C CA . LEU A 1 98 ? 15.045 12.524 -12.085 1.00 61.75 98 LEU A CA 1
ATOM 724 C C . LEU A 1 98 ? 14.821 13.427 -13.316 1.00 61.75 98 LEU A C 1
ATOM 726 O O . LEU A 1 98 ? 15.097 14.622 -13.260 1.00 61.75 98 LEU A O 1
ATOM 730 N N . THR A 1 99 ? 14.299 12.885 -14.420 1.00 56.03 99 THR A N 1
ATOM 731 C CA . THR A 1 99 ? 14.058 13.608 -15.683 1.00 56.03 99 THR A CA 1
ATOM 732 C C . THR A 1 99 ? 12.573 13.633 -16.062 1.00 56.03 99 THR A C 1
ATOM 734 O O . THR A 1 99 ? 11.958 12.587 -16.238 1.00 56.03 99 THR A O 1
ATOM 737 N N . LEU A 1 100 ? 12.004 14.829 -16.257 1.00 48.53 100 LEU A N 1
ATOM 738 C CA . LEU A 1 100 ? 10.738 15.069 -16.980 1.00 48.53 100 LEU A CA 1
ATOM 739 C C . LEU A 1 100 ? 11.107 15.514 -18.416 1.00 48.53 100 LEU A C 1
ATOM 741 O O . LEU A 1 100 ? 12.071 16.274 -18.514 1.00 48.53 100 LEU A O 1
ATOM 745 N N . PRO A 1 101 ? 10.447 15.103 -19.533 1.00 49.28 101 PRO A N 1
ATOM 746 C CA . PRO A 1 101 ? 9.064 14.641 -19.712 1.00 49.28 101 PRO A CA 1
ATOM 747 C C . PRO A 1 101 ? 8.938 13.281 -20.445 1.00 49.28 101 PRO A C 1
ATOM 749 O O . PRO A 1 101 ? 7.993 13.046 -21.196 1.00 49.28 101 PRO A O 1
ATOM 752 N N . VAL A 1 102 ? 9.888 12.368 -20.250 1.00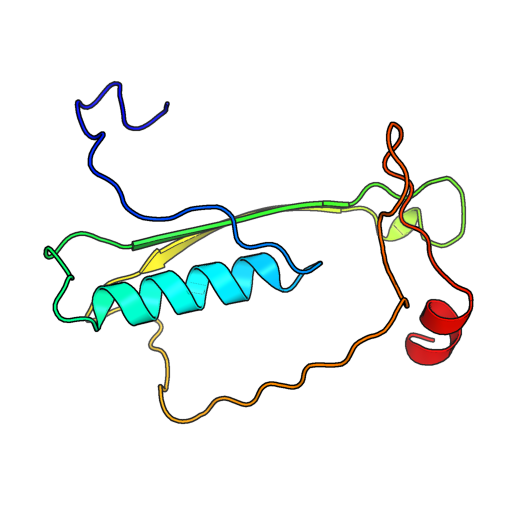 46.78 102 VAL A N 1
ATOM 753 C CA . VAL A 1 102 ? 9.789 10.988 -20.746 1.00 46.78 102 VAL A CA 1
ATOM 754 C C . VAL A 1 102 ? 10.301 10.086 -19.638 1.00 46.78 102 VAL A C 1
ATOM 756 O O . VAL A 1 102 ? 11.459 10.197 -19.248 1.00 46.78 102 VAL A O 1
ATOM 759 N N . ASN A 1 103 ? 9.409 9.254 -19.095 1.00 53.38 103 ASN A N 1
ATOM 760 C CA . ASN A 1 103 ? 9.695 8.278 -18.046 1.00 53.38 103 ASN A CA 1
ATOM 761 C C . ASN A 1 103 ? 10.759 7.289 -18.535 1.00 53.38 103 ASN A C 1
ATOM 763 O O . ASN A 1 103 ? 10.442 6.223 -19.054 1.00 53.38 103 ASN A O 1
ATOM 767 N N . ILE A 1 104 ? 12.026 7.660 -18.405 1.00 52.62 104 ILE A N 1
ATOM 768 C CA . ILE A 1 104 ? 13.153 6.759 -18.578 1.00 52.62 104 ILE A CA 1
ATOM 769 C C . ILE A 1 104 ? 13.766 6.653 -17.204 1.00 52.62 104 ILE A C 1
ATOM 771 O O . ILE A 1 104 ? 14.317 7.619 -16.675 1.00 52.62 104 ILE A O 1
ATOM 775 N N . GLN A 1 105 ? 13.594 5.486 -16.599 1.00 56.62 105 GLN A N 1
ATOM 776 C CA . GLN A 1 105 ? 14.178 5.252 -15.302 1.00 56.62 105 GLN A CA 1
ATOM 777 C C . GLN A 1 105 ? 15.694 5.224 -15.442 1.00 56.62 105 GLN A C 1
ATOM 779 O O . GLN A 1 105 ? 16.228 4.466 -16.258 1.00 56.62 105 GLN A O 1
ATOM 784 N N . LEU A 1 106 ? 16.381 6.079 -14.685 1.00 55.09 106 LEU A N 1
ATOM 785 C CA . LEU A 1 106 ? 17.829 6.142 -14.738 1.00 55.09 106 LEU A CA 1
ATOM 786 C C . LEU A 1 106 ? 18.366 4.934 -13.969 1.00 55.09 106 LEU A C 1
ATOM 788 O O . LEU A 1 106 ? 18.442 4.927 -12.741 1.00 55.09 106 LEU A O 1
ATOM 79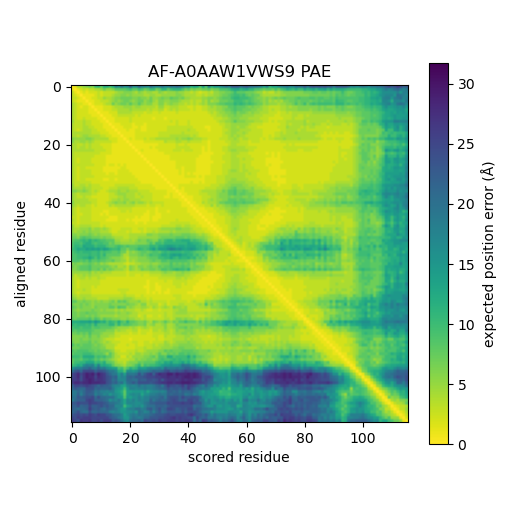2 N N . LEU A 1 107 ? 18.688 3.883 -14.716 1.00 56.66 107 LEU A N 1
ATOM 793 C CA . LEU A 1 107 ? 19.456 2.752 -14.221 1.00 56.66 107 LEU A CA 1
ATOM 794 C C . LEU A 1 107 ? 20.911 3.209 -14.140 1.00 56.66 107 LEU A C 1
ATOM 796 O O . LEU A 1 107 ? 21.595 3.298 -15.159 1.00 56.66 107 LEU A O 1
ATOM 800 N N . THR A 1 108 ? 21.382 3.553 -12.944 1.00 51.56 108 THR A N 1
ATOM 801 C CA . THR A 1 108 ? 22.816 3.802 -12.760 1.00 51.56 108 THR A CA 1
ATOM 802 C C . THR A 1 108 ? 23.574 2.477 -12.862 1.00 51.56 108 THR A C 1
ATOM 804 O O . THR A 1 108 ? 23.034 1.420 -12.530 1.00 51.56 108 THR A O 1
ATOM 807 N N . GLU A 1 109 ? 24.843 2.496 -13.286 1.00 49.81 109 GLU A N 1
ATOM 808 C CA . GLU A 1 109 ? 25.659 1.269 -13.363 1.00 49.81 109 GLU A CA 1
ATOM 809 C C . GLU A 1 109 ? 25.743 0.501 -12.029 1.00 49.81 109 GLU A C 1
ATOM 811 O O . GLU A 1 109 ? 26.017 -0.699 -12.012 1.00 49.81 109 GLU A O 1
ATOM 816 N N . ASN A 1 110 ? 25.477 1.169 -10.902 1.00 50.31 110 ASN A N 1
ATOM 817 C CA . ASN A 1 110 ? 25.457 0.545 -9.583 1.00 50.31 110 ASN A CA 1
ATOM 818 C C . ASN A 1 110 ? 24.272 -0.413 -9.380 1.00 50.31 110 ASN A C 1
ATOM 820 O O . ASN A 1 110 ? 24.448 -1.415 -8.687 1.00 50.31 110 ASN A O 1
ATOM 824 N N . PHE A 1 111 ? 23.113 -0.170 -10.009 1.00 52.97 111 PHE A N 1
ATOM 825 C CA . PHE A 1 111 ? 21.945 -1.060 -9.919 1.00 52.97 111 PHE A CA 1
ATOM 826 C C . PHE A 1 111 ? 22.255 -2.450 -10.496 1.00 52.97 111 PHE A C 1
ATOM 828 O O . PHE A 1 111 ? 21.989 -3.469 -9.862 1.00 52.97 111 PHE A O 1
ATOM 835 N N . PHE A 1 112 ? 22.912 -2.506 -11.659 1.00 46.28 112 PHE A N 1
ATOM 836 C CA . PHE A 1 112 ? 23.269 -3.779 -12.294 1.00 46.28 112 PHE A CA 1
ATOM 837 C C . PHE A 1 112 ? 24.337 -4.568 -11.524 1.00 46.28 112 PHE A C 1
ATOM 839 O O . PHE A 1 112 ? 24.341 -5.788 -11.594 1.00 46.28 112 PHE A O 1
ATOM 846 N N . LYS A 1 113 ? 25.210 -3.913 -10.747 1.00 47.09 113 LYS A N 1
ATOM 847 C CA . LYS A 1 113 ? 26.232 -4.608 -9.937 1.00 47.09 113 LYS A CA 1
ATOM 848 C C . LYS A 1 113 ? 25.685 -5.289 -8.678 1.00 47.09 113 LYS A C 1
ATOM 850 O O . LYS A 1 113 ? 26.412 -6.062 -8.070 1.00 47.09 113 LYS A O 1
ATOM 855 N N . HIS A 1 114 ? 24.473 -4.944 -8.237 1.00 45.91 114 HIS A N 1
ATOM 856 C CA . HIS A 1 114 ? 23.881 -5.467 -6.995 1.00 45.91 114 HIS A CA 1
ATOM 857 C C . HIS A 1 114 ? 22.721 -6.444 -7.238 1.00 45.91 114 HIS A C 1
ATOM 859 O O . HIS A 1 114 ? 22.285 -7.107 -6.301 1.00 45.91 114 HIS A O 1
ATOM 865 N N . VAL A 1 115 ? 22.206 -6.519 -8.470 1.00 44.66 115 VAL A N 1
ATOM 866 C CA . VAL A 1 115 ? 21.026 -7.325 -8.836 1.00 44.66 115 VAL A CA 1
ATOM 867 C C . VAL A 1 115 ? 21.384 -8.518 -9.738 1.00 44.66 115 VAL A C 1
ATOM 869 O O . VAL A 1 115 ? 20.569 -9.431 -9.873 1.00 44.66 115 VAL A O 1
ATOM 872 N N . ILE A 1 116 ? 22.594 -8.550 -10.312 1.00 41.59 116 ILE A N 1
ATOM 873 C CA . ILE A 1 116 ? 23.138 -9.684 -11.080 1.00 41.59 116 ILE A CA 1
ATOM 874 C C . ILE A 1 116 ? 24.329 -10.291 -10.338 1.00 41.59 116 ILE A C 1
ATOM 876 O O . ILE A 1 116 ? 25.163 -9.497 -9.848 1.00 41.59 116 ILE A O 1
#

Nearest PDB structures (foldseek):
  7cqt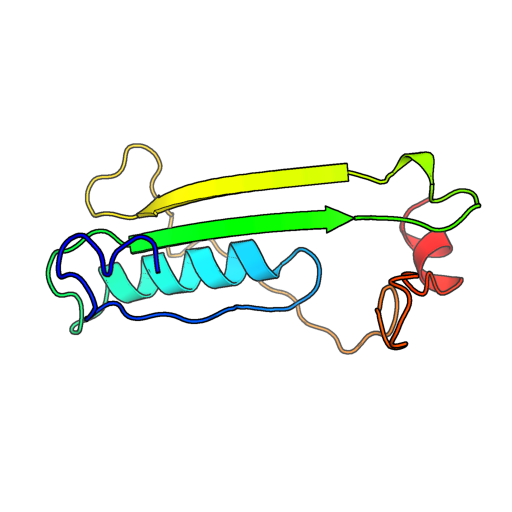-assembly1_A  TM=9.7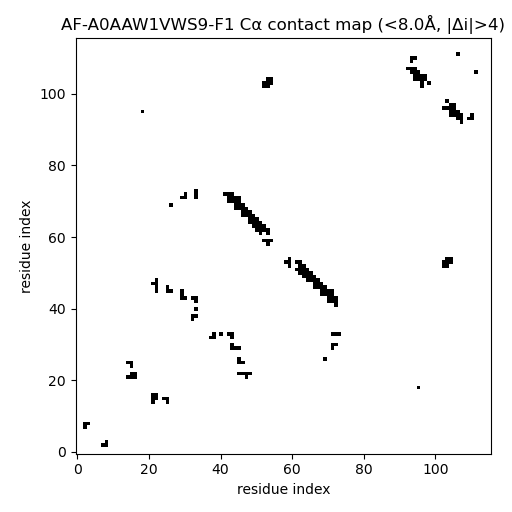06E-01  e=9.976E-11  Brassica juncea
  7cqt-assembly2_C  TM=9.681E-01  e=1.065E-10  Brassica juncea
  2f82-assembly1_A  TM=9.466E-01  e=8.749E-11  Brassica juncea
  2p8u-assembly1_B  TM=9.626E-01  e=2.834E-09  Homo sapiens
  2wya-assembly2_D  TM=9.710E-01  e=6.652E-09  Homo sapiens

pLDDT: mean 84.01, std 16.0, range [41.59, 96.69]

Secondary structure (DSSP, 8-state):
-TTGGGT----------BTBTHHHHHHHHHHHHHTSTT--SPPEEEEEEEEE-PPSSTTGGG-EEEEEEEEE-TT-SS---TT----------SEE---SSS---EE-HHHHHHH-

Sequence (116 aa):
MIFEKHGNTDIEGVDSTNACYGGTAALFNCVNWVKSSSWDGHYGLAVCTNSAVCAEGPGRPTGVAAAIALLVRPDALISFESKIRGSHWSLVFDFTSLTLPVNIQLLTENFFKHVI